Protein AF-A0A565C8Y5-F1 (afdb_monomer)

Sequence (133 aa):
MKLVTYNVNGLKQRVSQFDSLIKLLDSFDADIICFQETKLRRQELTADLTIADGYESFFSCTRTCEKGRTGYSGVATFCRVKSATSSCEIALPVAAEEGFTGLVTSNSRGVKIRSYDHNKWYQSYVRILNLRW

Mean predicted aligned error: 11.8 Å

Structure (mmCIF, N/CA/C/O backbone):
data_AF-A0A565C8Y5-F1
#
_entry.id   AF-A0A565C8Y5-F1
#
loop_
_atom_site.group_PDB
_atom_site.id
_atom_site.type_symbol
_atom_site.label_atom_id
_atom_site.label_alt_id
_atom_site.label_comp_id
_atom_site.label_asym_id
_atom_site.label_entity_id
_atom_site.label_seq_id
_atom_site.pdbx_PDB_ins_code
_atom_site.Cartn_x
_atom_site.Cartn_y
_atom_site.Cartn_z
_atom_site.occupancy
_atom_site.B_iso_or_equiv
_atom_site.auth_seq_id
_atom_site.auth_comp_id
_atom_site.auth_asym_id
_atom_site.auth_atom_id
_atom_site.pdbx_PDB_model_num
ATOM 1 N N . MET A 1 1 ? -16.989 -0.467 7.040 1.00 81.12 1 MET A N 1
ATOM 2 C CA . MET A 1 1 ? -15.946 -0.785 6.048 1.00 81.12 1 MET A CA 1
ATOM 3 C C . MET A 1 1 ? -15.690 0.419 5.144 1.00 81.12 1 MET A C 1
ATOM 5 O O . MET A 1 1 ? -16.627 0.896 4.513 1.00 81.12 1 MET A O 1
ATOM 9 N N . LYS A 1 2 ? -14.451 0.916 5.097 1.00 89.75 2 LYS A N 1
ATOM 10 C CA . LYS A 1 2 ? -13.979 2.029 4.259 1.00 89.75 2 LYS A CA 1
ATOM 11 C C . LYS A 1 2 ? -12.860 1.549 3.334 1.00 89.75 2 LYS A C 1
ATOM 13 O O . LYS A 1 2 ? -11.902 0.933 3.799 1.00 89.75 2 LYS A O 1
ATOM 18 N N . LEU A 1 3 ? -12.971 1.858 2.043 1.00 93.12 3 LEU A N 1
ATOM 19 C CA . LEU A 1 3 ? -11.973 1.519 1.029 1.00 93.12 3 LEU A CA 1
ATOM 20 C C . LEU A 1 3 ? -11.438 2.789 0.371 1.00 93.12 3 LEU A C 1
ATOM 22 O O . LEU A 1 3 ? -12.210 3.634 -0.079 1.00 93.12 3 LEU A O 1
ATOM 26 N N . VAL A 1 4 ? -10.116 2.894 0.293 1.00 96.50 4 VAL A N 1
ATOM 27 C CA . VAL A 1 4 ? -9.409 3.992 -0.365 1.00 96.50 4 VAL A CA 1
ATOM 28 C C . VAL A 1 4 ? -8.604 3.438 -1.526 1.00 96.50 4 VAL A C 1
ATOM 30 O O . VAL A 1 4 ? -7.911 2.432 -1.402 1.00 96.50 4 VAL A O 1
ATOM 33 N N . THR A 1 5 ? -8.676 4.119 -2.664 1.00 96.56 5 THR A N 1
ATOM 34 C CA . THR A 1 5 ? -7.815 3.862 -3.816 1.00 96.56 5 THR A CA 1
ATOM 35 C C . THR A 1 5 ? -7.067 5.134 -4.163 1.00 96.56 5 THR A C 1
ATOM 37 O O . THR A 1 5 ? -7.666 6.207 -4.227 1.00 96.56 5 THR A O 1
ATOM 40 N N . TYR A 1 6 ? -5.758 5.032 -4.366 1.00 96.56 6 TYR A N 1
ATOM 41 C CA . TYR A 1 6 ? -4.921 6.197 -4.573 1.00 96.56 6 TYR A CA 1
ATOM 42 C C . TYR A 1 6 ? -3.728 5.903 -5.483 1.00 96.56 6 TYR A C 1
ATOM 44 O O . TYR A 1 6 ? -2.822 5.139 -5.151 1.00 96.56 6 TYR A O 1
ATOM 52 N N . ASN A 1 7 ? -3.688 6.576 -6.630 1.00 96.38 7 ASN A N 1
ATOM 53 C CA . ASN A 1 7 ? -2.511 6.583 -7.482 1.00 96.38 7 ASN A CA 1
ATOM 54 C C . ASN A 1 7 ? -1.446 7.510 -6.874 1.00 96.38 7 ASN A C 1
ATOM 56 O O . ASN A 1 7 ? -1.600 8.732 -6.867 1.00 96.38 7 ASN A O 1
ATOM 60 N N . VAL A 1 8 ? -0.373 6.917 -6.348 1.00 95.06 8 VAL A N 1
ATOM 61 C CA . VAL A 1 8 ? 0.661 7.632 -5.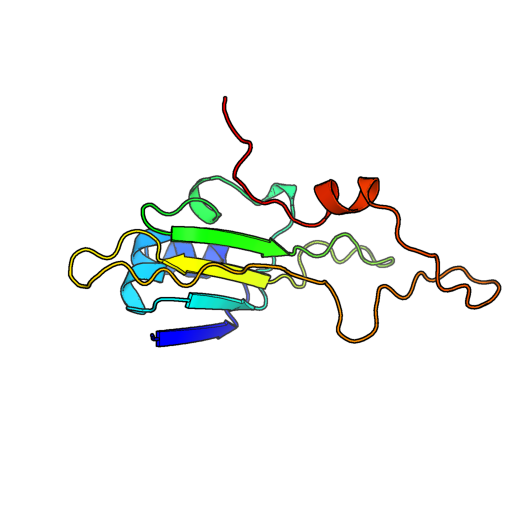587 1.00 95.06 8 VAL A CA 1
ATOM 62 C C . VAL A 1 8 ? 1.765 8.209 -6.467 1.00 95.06 8 VAL A C 1
ATOM 64 O O . VAL A 1 8 ? 2.519 9.051 -5.982 1.00 95.06 8 VAL A O 1
ATOM 67 N N . ASN A 1 9 ? 1.870 7.774 -7.731 1.00 93.94 9 ASN A N 1
ATOM 68 C CA . ASN A 1 9 ? 2.944 8.155 -8.655 1.00 93.94 9 ASN A CA 1
ATOM 69 C C . ASN A 1 9 ? 4.356 8.014 -8.029 1.00 93.94 9 ASN A C 1
ATOM 71 O O . ASN A 1 9 ? 5.232 8.854 -8.222 1.00 93.94 9 ASN A O 1
ATOM 75 N N . GLY A 1 10 ? 4.581 6.942 -7.266 1.00 93.19 10 GLY A N 1
ATOM 76 C CA . GLY A 1 10 ? 5.800 6.689 -6.496 1.00 93.19 10 GLY A CA 1
ATOM 77 C C . GLY A 1 10 ? 5.546 6.596 -4.990 1.00 93.19 10 GLY A C 1
ATOM 78 O O . GLY A 1 10 ? 5.446 7.606 -4.293 1.00 93.19 10 GLY A O 1
ATOM 79 N N . LEU A 1 11 ? 5.517 5.369 -4.456 1.00 93.69 11 LEU A N 1
ATOM 80 C CA . LEU A 1 11 ? 5.194 5.131 -3.044 1.00 93.69 11 LEU A CA 1
ATOM 81 C C . LEU A 1 11 ? 6.270 5.683 -2.097 1.00 93.69 11 LEU A C 1
ATOM 83 O O . LEU A 1 11 ? 5.932 6.327 -1.110 1.00 93.69 11 LEU A O 1
ATOM 87 N N . LYS A 1 12 ? 7.557 5.507 -2.426 1.00 93.12 12 LYS A N 1
ATOM 88 C CA . LYS A 1 12 ? 8.691 6.022 -1.628 1.00 93.12 12 LYS A CA 1
ATOM 89 C C . LYS A 1 12 ? 8.578 7.516 -1.342 1.00 93.12 12 LYS A C 1
ATOM 91 O O . LYS A 1 12 ? 8.729 7.949 -0.204 1.00 93.12 12 LYS A O 1
ATOM 96 N N . GLN A 1 13 ? 8.289 8.298 -2.382 1.00 93.38 13 GLN A N 1
ATOM 97 C CA . GLN A 1 13 ? 8.178 9.747 -2.260 1.00 93.38 13 GLN A CA 1
ATOM 98 C C . GLN A 1 13 ? 6.994 10.136 -1.372 1.00 93.38 13 GLN A C 1
ATOM 100 O O . GLN A 1 13 ? 7.123 11.038 -0.551 1.00 93.38 13 GLN A O 1
ATOM 105 N N . ARG A 1 14 ? 5.856 9.440 -1.501 1.00 94.31 14 ARG A N 1
ATOM 106 C CA . ARG A 1 14 ? 4.689 9.689 -0.650 1.00 94.31 14 ARG A CA 1
ATOM 107 C C . ARG A 1 14 ? 4.929 9.300 0.802 1.00 94.31 14 ARG A C 1
ATOM 109 O O . ARG A 1 14 ? 4.605 10.093 1.672 1.00 94.31 14 ARG A O 1
ATOM 116 N N . VAL A 1 15 ? 5.552 8.157 1.072 1.00 94.62 15 VAL A N 1
ATOM 117 C CA . VAL A 1 15 ? 5.910 7.760 2.444 1.00 94.62 15 VAL A CA 1
ATOM 118 C C . VAL A 1 15 ? 6.825 8.800 3.094 1.00 94.62 15 VAL A C 1
ATOM 120 O O . VAL A 1 15 ? 6.566 9.220 4.216 1.00 94.62 15 VAL A O 1
ATOM 123 N N . SER A 1 16 ? 7.824 9.304 2.362 1.00 93.56 16 SER A N 1
ATOM 124 C CA . SER A 1 16 ? 8.718 10.355 2.863 1.00 93.56 16 SER A CA 1
ATOM 125 C C . SER A 1 16 ? 8.005 11.674 3.186 1.00 93.56 16 SER A C 1
ATOM 127 O O . SER A 1 16 ? 8.477 12.400 4.052 1.00 93.56 16 SER A O 1
ATOM 129 N N . GLN A 1 17 ? 6.901 12.009 2.509 1.00 94.50 17 GLN A N 1
ATOM 130 C CA . GLN A 1 17 ? 6.121 13.224 2.797 1.00 94.50 17 GLN A CA 1
ATOM 131 C C . GLN A 1 17 ? 5.302 13.121 4.089 1.00 94.50 17 GLN A C 1
ATOM 133 O O . GLN A 1 17 ? 4.947 14.145 4.660 1.00 94.50 17 GLN A O 1
ATOM 138 N N . PHE A 1 18 ? 4.991 11.900 4.527 1.00 92.94 18 PHE A N 1
ATOM 139 C CA . PHE A 1 18 ? 4.235 11.613 5.749 1.00 92.94 18 PHE A CA 1
ATOM 140 C C . PHE A 1 18 ? 5.148 11.143 6.895 1.00 92.94 18 PHE A C 1
ATOM 142 O O . PHE A 1 18 ? 4.659 10.635 7.900 1.00 92.94 18 PHE A O 1
ATOM 149 N N . ASP A 1 19 ? 6.469 11.285 6.743 1.00 93.25 19 ASP A N 1
ATOM 150 C CA . ASP A 1 19 ? 7.552 10.735 7.574 1.00 93.25 19 ASP A CA 1
ATOM 151 C C . ASP A 1 19 ? 7.636 9.201 7.635 1.00 93.25 19 ASP A C 1
ATOM 153 O O . ASP A 1 19 ? 8.731 8.650 7.726 1.00 93.25 19 ASP A O 1
ATOM 157 N N . SER A 1 20 ? 6.506 8.490 7.630 1.00 94.56 20 SER A N 1
ATOM 158 C CA . SER A 1 20 ? 6.465 7.033 7.735 1.00 94.56 20 SER A CA 1
ATOM 159 C C . SER A 1 20 ? 5.241 6.426 7.054 1.00 94.56 20 SER A C 1
ATOM 161 O O . SER A 1 20 ? 4.211 7.074 6.854 1.00 94.56 20 SER A O 1
ATOM 163 N N . LEU A 1 21 ? 5.348 5.137 6.714 1.00 94.81 21 LEU A N 1
ATOM 164 C CA . LEU A 1 21 ? 4.265 4.395 6.075 1.00 94.81 21 LEU A CA 1
ATOM 165 C C . LEU A 1 21 ? 3.027 4.326 6.973 1.00 94.81 21 LEU A C 1
ATOM 167 O O . LEU A 1 21 ? 1.921 4.538 6.493 1.00 94.81 21 LEU A O 1
ATOM 171 N N . ILE A 1 22 ? 3.207 4.084 8.273 1.00 94.38 22 ILE A N 1
ATOM 172 C CA . ILE A 1 22 ? 2.087 3.988 9.215 1.00 94.38 22 ILE A CA 1
ATOM 173 C C . ILE A 1 22 ? 1.302 5.302 9.305 1.00 94.38 22 ILE A C 1
ATOM 175 O O . ILE A 1 22 ? 0.083 5.286 9.190 1.00 94.38 22 ILE A O 1
ATOM 179 N N . LYS A 1 23 ? 1.989 6.452 9.376 1.00 95.00 23 LYS A N 1
ATOM 180 C CA . LYS A 1 23 ? 1.338 7.772 9.383 1.00 95.00 23 LYS A CA 1
ATOM 181 C C . LYS A 1 23 ? 0.559 8.030 8.093 1.00 95.00 23 LYS A C 1
ATOM 183 O O . LYS A 1 23 ? -0.534 8.588 8.144 1.00 95.00 23 LYS A O 1
ATOM 188 N N . LEU A 1 24 ? 1.106 7.619 6.945 1.00 96.12 24 LEU A N 1
ATOM 189 C CA . LEU A 1 24 ? 0.402 7.693 5.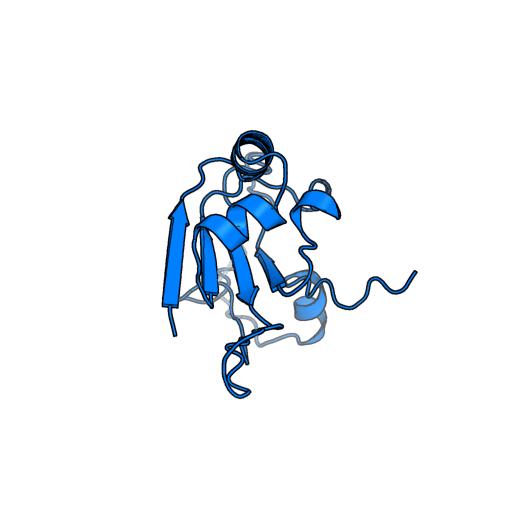665 1.00 96.12 24 LEU A CA 1
ATOM 190 C C . LEU A 1 24 ? -0.887 6.858 5.698 1.00 96.12 24 LEU A C 1
ATOM 192 O O . LEU A 1 24 ? -1.939 7.371 5.329 1.00 96.12 24 LEU A O 1
ATOM 196 N N . LEU A 1 25 ? -0.821 5.601 6.143 1.00 94.88 25 LEU A N 1
ATOM 197 C CA . LEU A 1 25 ? -1.985 4.708 6.189 1.00 94.88 25 LEU A CA 1
ATOM 198 C C . LEU A 1 25 ? -3.053 5.204 7.174 1.00 94.88 25 LEU A C 1
ATOM 200 O O . LEU A 1 25 ? -4.222 5.302 6.803 1.00 94.88 25 LEU A O 1
ATOM 204 N N . ASP A 1 26 ? -2.649 5.601 8.380 1.00 93.69 26 ASP A N 1
ATOM 205 C CA . ASP A 1 26 ? -3.562 6.084 9.420 1.00 93.69 26 ASP A CA 1
ATOM 206 C C . ASP A 1 26 ? -4.255 7.394 9.031 1.00 93.69 26 ASP A C 1
ATOM 208 O O . ASP A 1 26 ? -5.405 7.617 9.407 1.00 93.69 26 ASP A O 1
ATOM 212 N N . SER A 1 27 ? -3.609 8.234 8.210 1.00 94.88 27 SER A N 1
ATOM 213 C CA . SER A 1 27 ? -4.216 9.476 7.710 1.00 94.88 27 SER A CA 1
ATOM 214 C C . SER A 1 27 ? -5.469 9.251 6.855 1.00 94.88 27 SER A C 1
ATOM 216 O O . SER A 1 27 ? -6.304 10.149 6.746 1.00 94.88 27 SER A O 1
ATOM 218 N N . PHE A 1 28 ? -5.621 8.063 6.262 1.00 94.00 28 PHE A N 1
ATOM 219 C CA . PHE A 1 28 ? -6.788 7.722 5.451 1.00 94.00 28 PHE A CA 1
ATOM 220 C C . PHE A 1 28 ? -7.978 7.222 6.277 1.00 94.00 28 PHE A C 1
ATOM 222 O O . PHE A 1 28 ? -9.091 7.218 5.751 1.00 94.00 28 PHE A O 1
ATOM 229 N N . ASP A 1 29 ? -7.756 6.781 7.524 1.00 91.94 29 ASP A N 1
ATOM 230 C CA . ASP A 1 29 ? -8.750 6.096 8.366 1.00 91.94 29 ASP A CA 1
ATOM 231 C C . ASP A 1 29 ? -9.605 5.089 7.565 1.00 91.94 29 ASP A C 1
ATOM 233 O O . ASP A 1 29 ? -10.833 5.191 7.472 1.00 91.94 29 ASP A O 1
ATOM 237 N N . ALA A 1 30 ? -8.938 4.133 6.917 1.00 91.62 30 ALA A N 1
ATOM 238 C CA . ALA A 1 30 ? -9.568 3.165 6.026 1.00 91.62 30 ALA A CA 1
ATOM 239 C C . ALA A 1 30 ? -9.251 1.720 6.428 1.00 91.62 30 ALA A C 1
ATOM 241 O O . ALA A 1 30 ? -8.219 1.432 7.030 1.00 91.62 30 ALA A O 1
ATOM 242 N N . ASP A 1 31 ? -10.151 0.800 6.075 1.00 90.19 31 ASP A N 1
ATOM 243 C CA . ASP A 1 31 ? -9.971 -0.634 6.319 1.00 90.19 31 ASP A CA 1
ATOM 244 C C . ASP A 1 31 ? -9.121 -1.284 5.226 1.00 90.19 31 ASP A C 1
ATOM 246 O O . ASP A 1 31 ? -8.319 -2.172 5.507 1.00 90.19 31 ASP A O 1
ATOM 250 N N . ILE A 1 32 ? -9.286 -0.834 3.979 1.00 92.50 32 ILE A N 1
ATOM 251 C CA . ILE A 1 32 ? -8.508 -1.291 2.827 1.00 92.50 32 ILE A CA 1
ATOM 252 C C . ILE A 1 32 ? -7.983 -0.071 2.077 1.00 92.50 32 ILE A C 1
ATOM 254 O O . ILE A 1 32 ? -8.755 0.806 1.687 1.00 92.50 32 ILE A O 1
ATOM 258 N N . ILE A 1 33 ? -6.676 -0.034 1.835 1.00 95.88 33 ILE A N 1
ATOM 259 C CA . ILE A 1 33 ? -5.998 1.037 1.106 1.00 95.88 33 ILE A CA 1
ATOM 260 C C . ILE A 1 33 ? -5.260 0.422 -0.079 1.00 95.88 33 ILE A C 1
ATOM 262 O O . ILE A 1 33 ? -4.371 -0.405 0.094 1.00 95.88 33 ILE A O 1
ATOM 266 N N . CYS A 1 34 ? -5.612 0.838 -1.290 1.00 95.88 34 CYS A N 1
ATOM 267 C CA . CYS A 1 34 ? -5.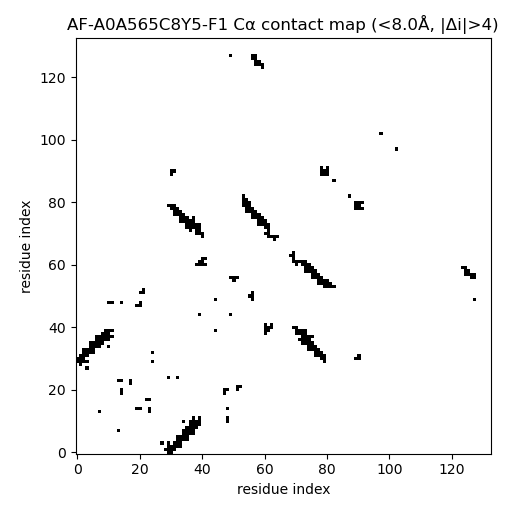014 0.372 -2.535 1.00 95.88 34 CYS A CA 1
ATOM 268 C C . CYS A 1 34 ? -4.200 1.495 -3.182 1.00 95.88 34 CYS A C 1
ATOM 270 O O . CYS A 1 34 ? -4.764 2.495 -3.622 1.00 95.88 34 CYS A O 1
ATOM 272 N N . PHE A 1 35 ? -2.889 1.312 -3.302 1.00 96.00 35 PHE A N 1
ATOM 273 C CA . PHE A 1 35 ? -2.004 2.205 -4.037 1.00 96.00 35 PHE A CA 1
ATOM 274 C C . PHE A 1 35 ? -1.739 1.716 -5.460 1.00 96.00 35 PHE A C 1
ATOM 276 O O . PHE A 1 35 ? -1.435 0.541 -5.680 1.00 96.00 35 PHE A O 1
ATOM 283 N N . GLN A 1 36 ? -1.783 2.641 -6.422 1.00 94.12 36 GLN A N 1
ATOM 284 C CA . GLN A 1 36 ? -1.367 2.418 -7.811 1.00 94.12 36 GLN A CA 1
ATOM 285 C C . GLN A 1 36 ? -0.144 3.256 -8.172 1.00 94.12 36 GLN A C 1
ATOM 287 O O . GLN A 1 36 ? 0.120 4.284 -7.553 1.00 94.12 36 GLN A O 1
ATOM 292 N N . GLU A 1 37 ? 0.592 2.805 -9.189 1.00 93.31 37 GLU A N 1
ATOM 293 C CA . GLU A 1 37 ? 1.871 3.389 -9.603 1.00 93.31 37 GLU A CA 1
ATOM 294 C C . GLU A 1 37 ? 2.851 3.515 -8.437 1.00 93.31 37 GLU A C 1
ATOM 296 O O . GLU A 1 37 ? 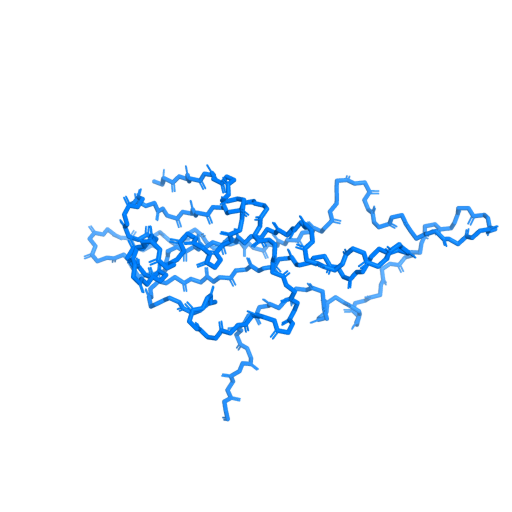3.452 4.563 -8.201 1.00 93.31 37 GLU A O 1
ATOM 301 N N . THR A 1 38 ? 3.038 2.427 -7.691 1.00 92.44 38 THR A N 1
ATOM 302 C CA . THR A 1 38 ? 3.997 2.415 -6.578 1.00 92.44 38 THR A CA 1
ATOM 303 C C . THR A 1 38 ? 5.426 2.652 -7.057 1.00 92.44 38 THR A C 1
ATOM 305 O O . THR A 1 38 ? 6.225 3.220 -6.311 1.00 92.44 38 THR A O 1
ATOM 308 N N . LYS A 1 39 ? 5.731 2.261 -8.305 1.00 91.19 39 LYS A N 1
ATOM 309 C CA . LYS A 1 39 ? 7.042 2.401 -8.961 1.00 91.19 39 LYS A CA 1
ATOM 310 C C . LYS A 1 39 ? 8.170 1.706 -8.200 1.00 91.19 39 LYS A C 1
ATOM 312 O O . LYS A 1 39 ? 9.331 2.083 -8.305 1.00 91.19 39 LYS A O 1
ATOM 317 N N . LEU A 1 40 ? 7.817 0.663 -7.448 1.00 87.31 40 LEU A N 1
ATOM 318 C CA . LEU A 1 40 ? 8.755 -0.148 -6.681 1.00 87.31 40 LEU A CA 1
ATOM 319 C C . LEU A 1 40 ? 9.209 -1.364 -7.483 1.00 87.31 40 LEU A C 1
ATOM 321 O O . LEU A 1 40 ? 8.401 -2.088 -8.074 1.00 87.31 40 LEU A O 1
ATOM 325 N N . ARG A 1 41 ? 10.514 -1.626 -7.455 1.00 84.19 41 ARG A N 1
ATOM 326 C CA . ARG A 1 41 ? 11.096 -2.908 -7.867 1.00 84.19 41 ARG A CA 1
ATOM 327 C C . ARG A 1 41 ? 11.070 -3.889 -6.698 1.00 84.19 41 ARG A C 1
ATOM 329 O O . ARG A 1 41 ? 11.061 -3.484 -5.541 1.00 84.19 41 ARG A O 1
ATOM 336 N N . ARG A 1 42 ? 11.141 -5.194 -6.985 1.00 81.62 42 ARG A N 1
ATOM 337 C CA . ARG A 1 42 ? 11.158 -6.237 -5.939 1.00 81.62 42 ARG A CA 1
ATOM 338 C C . ARG A 1 42 ? 12.320 -6.050 -4.951 1.00 81.62 42 ARG A C 1
ATOM 340 O O . ARG A 1 42 ? 12.148 -6.292 -3.768 1.00 81.62 42 ARG A O 1
ATOM 347 N N . GLN A 1 43 ? 13.472 -5.581 -5.427 1.00 82.81 43 GLN A N 1
ATOM 348 C CA . GLN A 1 43 ? 14.651 -5.289 -4.603 1.00 82.81 43 GLN A CA 1
ATOM 349 C C . GLN A 1 43 ? 14.473 -4.058 -3.700 1.00 82.81 43 GLN A C 1
ATOM 351 O O . GLN A 1 43 ? 15.250 -3.857 -2.778 1.00 82.81 43 GLN A O 1
ATOM 356 N N . GLU A 1 44 ? 13.476 -3.220 -3.980 1.00 84.56 44 GLU A N 1
ATOM 357 C CA . GLU A 1 44 ? 13.188 -1.991 -3.240 1.00 84.56 44 GLU A CA 1
ATOM 358 C C . GLU A 1 44 ? 12.070 -2.168 -2.206 1.00 84.56 44 GLU A C 1
ATOM 360 O O . GLU A 1 44 ? 11.680 -1.193 -1.569 1.00 84.56 44 GLU A O 1
ATOM 365 N N . LEU A 1 45 ? 11.542 -3.387 -2.054 1.00 85.06 45 LEU A N 1
ATOM 366 C CA . LEU A 1 45 ? 10.548 -3.748 -1.044 1.00 85.06 45 LEU A CA 1
ATOM 367 C C . LEU A 1 45 ? 11.226 -3.921 0.319 1.00 85.06 45 LEU A C 1
ATOM 369 O O . LEU A 1 45 ? 11.431 -5.033 0.800 1.00 85.06 45 LEU A O 1
ATOM 373 N N . THR A 1 46 ? 11.621 -2.805 0.914 1.00 88.75 46 THR A N 1
ATOM 374 C CA . THR A 1 46 ? 12.232 -2.747 2.241 1.00 88.75 46 THR A CA 1
ATOM 375 C C . THR A 1 46 ? 11.167 -2.743 3.344 1.00 88.75 46 THR A C 1
ATOM 377 O O . THR A 1 46 ? 9.989 -2.467 3.095 1.00 88.75 46 THR A O 1
ATOM 380 N N . ALA A 1 47 ? 11.555 -3.095 4.575 1.00 87.12 47 ALA A N 1
ATOM 381 C CA . ALA A 1 47 ? 10.628 -3.246 5.703 1.00 87.12 47 ALA A CA 1
ATOM 382 C C . ALA A 1 47 ? 9.846 -1.957 6.016 1.00 87.12 47 ALA A C 1
ATOM 384 O O . ALA A 1 47 ? 8.653 -2.013 6.279 1.00 87.12 47 ALA A O 1
ATOM 385 N N . ASP A 1 48 ? 10.480 -0.794 5.895 1.00 88.44 48 ASP A N 1
ATOM 386 C CA . ASP A 1 48 ? 9.888 0.539 6.078 1.00 88.44 48 ASP A CA 1
ATOM 387 C C . ASP A 1 48 ? 8.779 0.882 5.067 1.00 88.44 48 ASP A C 1
ATOM 389 O O . ASP A 1 48 ? 7.912 1.705 5.354 1.00 88.44 48 ASP A O 1
ATOM 393 N N . LEU A 1 49 ? 8.785 0.244 3.893 1.00 89.88 49 LEU A N 1
ATOM 394 C CA . LEU A 1 49 ? 7.790 0.450 2.834 1.00 89.88 49 LEU A CA 1
ATOM 395 C C . LEU A 1 49 ? 6.739 -0.656 2.766 1.00 89.88 49 LEU A C 1
ATOM 397 O O . LEU A 1 49 ? 5.753 -0.513 2.044 1.00 89.88 49 LEU A O 1
ATOM 401 N N . THR A 1 50 ? 6.956 -1.759 3.479 1.00 88.50 50 THR A N 1
ATOM 402 C CA . THR A 1 50 ? 6.136 -2.968 3.364 1.00 88.50 50 THR A CA 1
ATOM 403 C C . THR A 1 50 ? 5.469 -3.371 4.667 1.00 88.50 50 THR A C 1
ATOM 405 O O . THR A 1 50 ? 4.374 -3.926 4.628 1.00 88.50 50 THR A O 1
ATOM 408 N N . ILE A 1 51 ? 6.080 -3.078 5.810 1.00 89.19 51 ILE A N 1
ATOM 409 C CA . ILE A 1 51 ? 5.589 -3.462 7.129 1.00 89.19 51 ILE A CA 1
ATOM 410 C C . ILE A 1 51 ? 5.038 -2.215 7.818 1.00 89.19 51 ILE A C 1
ATOM 412 O O . ILE A 1 51 ? 5.755 -1.242 8.046 1.00 89.19 51 ILE A O 1
ATOM 416 N N . ALA A 1 52 ? 3.757 -2.259 8.170 1.00 89.75 52 ALA A N 1
ATOM 417 C CA . ALA A 1 52 ? 3.096 -1.253 8.990 1.00 89.75 52 ALA A CA 1
ATOM 418 C C . ALA A 1 52 ? 2.346 -1.972 10.114 1.00 89.75 52 ALA A C 1
ATOM 420 O O . ALA A 1 52 ? 1.572 -2.890 9.847 1.00 89.75 52 ALA A O 1
ATOM 421 N N . ASP A 1 53 ? 2.595 -1.594 11.370 1.00 88.69 53 ASP A N 1
ATOM 422 C CA . ASP A 1 53 ? 1.934 -2.260 12.495 1.00 88.69 53 ASP A CA 1
ATOM 423 C C . ASP A 1 53 ? 0.414 -2.083 12.403 1.00 88.69 53 ASP A C 1
ATOM 425 O O . ASP A 1 53 ? -0.088 -1.001 12.115 1.00 88.69 53 ASP A O 1
ATOM 429 N N . GLY A 1 54 ? -0.322 -3.172 12.612 1.00 88.62 54 GLY A N 1
ATOM 430 C CA . GLY A 1 54 ? -1.777 -3.180 12.481 1.00 88.62 54 GLY A CA 1
ATOM 431 C C . GLY A 1 54 ? -2.310 -3.263 11.049 1.00 88.62 54 GLY A C 1
ATOM 432 O O . GLY A 1 54 ? -3.533 -3.298 10.899 1.00 88.62 54 GLY A O 1
ATOM 433 N N . TYR A 1 55 ? -1.450 -3.381 10.029 1.00 90.31 55 TYR A N 1
ATOM 434 C CA . TYR A 1 55 ? -1.845 -3.620 8.638 1.00 90.31 55 TYR A CA 1
ATOM 435 C C . TYR A 1 55 ? -1.144 -4.849 8.043 1.00 90.31 55 TYR A C 1
ATOM 437 O O . TYR A 1 55 ? 0.045 -5.075 8.243 1.00 90.31 55 TYR A O 1
ATOM 445 N N . GLU A 1 56 ? -1.881 -5.614 7.246 1.00 90.38 56 GLU A N 1
ATOM 446 C CA . GLU A 1 56 ? -1.346 -6.642 6.349 1.00 90.38 56 GLU A CA 1
ATOM 447 C C . GLU A 1 56 ? -1.163 -6.048 4.956 1.00 90.38 56 GLU A C 1
ATOM 449 O O . GLU A 1 56 ? -2.043 -5.337 4.468 1.00 90.38 56 GLU A O 1
ATOM 454 N N . SER A 1 57 ? -0.036 -6.330 4.306 1.00 90.75 57 SER A N 1
ATOM 455 C CA . SER A 1 57 ? 0.324 -5.710 3.032 1.00 90.75 57 SER A CA 1
ATOM 456 C C . SER A 1 57 ? 0.529 -6.727 1.908 1.00 90.75 57 SER A C 1
ATOM 458 O O . SER A 1 57 ? 1.041 -7.833 2.093 1.00 90.75 57 SER A O 1
ATOM 460 N N . PHE A 1 58 ? 0.125 -6.337 0.701 1.00 90.06 58 PHE A N 1
ATOM 461 C CA . PHE A 1 58 ? 0.178 -7.154 -0.506 1.00 90.06 58 PHE A CA 1
ATOM 462 C C . PHE A 1 58 ? 0.731 -6.313 -1.650 1.00 90.06 58 PHE A C 1
ATOM 464 O O . PHE A 1 58 ? 0.217 -5.235 -1.928 1.00 90.06 58 PHE A O 1
ATOM 471 N N . PHE A 1 59 ? 1.758 -6.802 -2.342 1.00 88.38 59 PHE A N 1
ATOM 472 C CA . PHE A 1 59 ? 2.420 -6.059 -3.414 1.00 88.38 59 PHE A CA 1
ATOM 473 C C . PHE A 1 59 ? 2.421 -6.848 -4.715 1.00 88.38 59 PHE A C 1
ATOM 475 O O . PHE A 1 59 ? 2.690 -8.049 -4.728 1.00 88.38 59 PHE A O 1
ATOM 482 N N . SER A 1 60 ? 2.213 -6.139 -5.822 1.00 86.19 60 SER A N 1
ATOM 483 C CA . SER A 1 60 ? 2.540 -6.623 -7.158 1.00 86.19 60 SER A CA 1
ATOM 484 C C . SER A 1 60 ? 3.436 -5.602 -7.849 1.00 86.19 60 SER A C 1
ATOM 486 O O . SER A 1 60 ? 3.042 -4.465 -8.117 1.00 86.19 60 SER A O 1
ATOM 488 N N . CYS A 1 61 ? 4.680 -6.003 -8.102 1.00 83.50 61 CYS A N 1
ATOM 489 C CA . CYS A 1 61 ? 5.691 -5.186 -8.765 1.00 83.50 61 CYS A CA 1
ATOM 490 C C . CYS A 1 61 ? 5.841 -5.609 -10.226 1.00 83.50 61 CYS A C 1
ATOM 492 O O . CYS A 1 61 ? 5.739 -6.790 -10.564 1.00 83.50 61 CYS A O 1
ATOM 494 N N . THR A 1 62 ? 6.196 -4.662 -11.099 1.00 74.56 62 THR A N 1
ATOM 495 C CA . THR A 1 62 ? 6.539 -4.985 -12.489 1.00 74.56 62 THR A CA 1
ATOM 496 C C . THR A 1 62 ? 7.727 -5.949 -12.526 1.00 74.56 62 THR A C 1
ATOM 498 O O . THR A 1 62 ? 8.809 -5.619 -12.040 1.00 74.56 62 THR A O 1
ATOM 501 N N . ARG A 1 63 ? 7.535 -7.136 -13.114 1.00 66.94 63 ARG A N 1
ATOM 502 C CA . ARG A 1 63 ? 8.549 -8.204 -13.133 1.00 66.94 63 ARG A CA 1
ATOM 503 C C . ARG A 1 63 ? 9.745 -7.823 -13.998 1.00 66.94 63 ARG A C 1
ATOM 505 O O . ARG A 1 63 ? 10.878 -7.860 -13.533 1.00 66.94 63 ARG A O 1
ATOM 512 N N . THR A 1 64 ? 9.487 -7.441 -15.242 1.00 58.25 64 THR A N 1
ATOM 513 C CA . THR A 1 64 ? 10.403 -6.832 -16.219 1.00 58.25 64 THR A CA 1
ATOM 514 C C . THR A 1 64 ? 9.573 -6.601 -17.481 1.00 58.25 64 THR A C 1
ATOM 516 O O . THR A 1 64 ? 8.644 -7.361 -17.742 1.00 58.25 64 THR A O 1
ATOM 519 N N . CYS A 1 65 ? 9.882 -5.582 -18.275 1.00 52.16 65 CYS A N 1
ATOM 520 C CA . CYS A 1 65 ? 9.412 -5.523 -19.658 1.00 52.16 65 CYS A CA 1
ATOM 521 C C . CYS A 1 65 ? 10.620 -5.696 -20.581 1.00 52.16 65 CYS A C 1
ATOM 523 O O . CYS A 1 65 ? 11.719 -5.268 -20.226 1.00 52.16 65 CYS A O 1
ATOM 525 N N . GLU A 1 66 ? 10.415 -6.287 -21.760 1.00 51.50 66 GLU A N 1
ATOM 526 C CA . GLU A 1 66 ? 11.442 -6.544 -22.792 1.00 51.50 66 GLU A CA 1
ATOM 527 C C . GLU A 1 66 ? 12.296 -5.308 -23.149 1.00 51.50 66 GLU A C 1
ATOM 529 O O . GLU A 1 66 ? 13.372 -5.434 -23.719 1.00 51.50 66 GLU A O 1
ATOM 534 N N . LYS A 1 67 ? 11.841 -4.103 -22.777 1.00 57.03 67 LYS A N 1
ATOM 535 C CA . LYS A 1 67 ? 12.491 -2.808 -23.024 1.00 57.03 67 LYS A CA 1
ATOM 536 C C . LYS A 1 67 ? 13.204 -2.201 -21.801 1.00 57.03 67 LYS A C 1
ATOM 538 O O . LYS A 1 67 ? 13.475 -1.005 -21.801 1.00 57.03 67 LYS A O 1
ATOM 543 N N . GLY A 1 68 ? 13.446 -2.959 -20.729 1.00 55.94 68 GLY A N 1
ATOM 544 C CA . GLY A 1 68 ? 14.246 -2.496 -19.580 1.00 55.94 68 GLY A CA 1
ATOM 545 C C . GLY A 1 68 ? 13.568 -1.487 -18.637 1.00 55.94 68 GLY A C 1
ATOM 546 O O . GLY A 1 68 ? 14.228 -0.920 -17.770 1.00 55.94 68 GLY A O 1
ATOM 547 N N . ARG A 1 69 ? 12.251 -1.254 -18.741 1.00 56.38 69 ARG A N 1
ATOM 548 C CA . ARG A 1 69 ? 11.514 -0.361 -17.817 1.00 56.38 69 ARG A CA 1
ATOM 549 C C . ARG A 1 69 ? 11.211 -1.100 -16.509 1.00 56.38 69 ARG A C 1
ATOM 551 O O . ARG A 1 69 ? 10.115 -1.617 -16.297 1.00 56.38 69 ARG A O 1
ATOM 558 N N . THR A 1 70 ? 12.209 -1.200 -15.642 1.00 62.72 70 THR A N 1
ATOM 559 C CA . THR A 1 70 ? 12.072 -1.734 -14.280 1.00 62.72 70 THR A CA 1
ATOM 560 C C . THR A 1 70 ? 11.558 -0.645 -13.333 1.00 62.72 70 THR A C 1
ATOM 562 O O . THR A 1 70 ? 12.181 0.414 -13.235 1.00 62.72 70 THR A O 1
ATOM 565 N N . GLY A 1 71 ? 10.455 -0.900 -12.619 1.00 66.62 71 GLY A N 1
ATOM 566 C CA . GLY A 1 71 ? 9.874 0.043 -11.645 1.00 66.62 71 GLY A CA 1
ATOM 567 C C . GLY A 1 71 ? 8.963 1.127 -12.240 1.00 66.62 71 GLY A C 1
ATOM 568 O O . GLY A 1 71 ? 8.806 2.180 -11.642 1.00 66.62 71 GLY A O 1
ATOM 569 N N . TYR A 1 72 ? 8.382 0.916 -13.427 1.00 73.31 72 TYR A N 1
ATOM 570 C CA . TYR A 1 72 ? 7.492 1.910 -14.053 1.00 73.31 72 TYR A CA 1
ATOM 571 C C . TYR A 1 72 ? 6.053 1.886 -13.504 1.00 73.31 72 TYR A C 1
ATOM 573 O O . TYR A 1 72 ? 5.383 2.912 -13.499 1.00 73.31 72 TYR A O 1
ATOM 581 N N . SER A 1 73 ? 5.582 0.723 -13.048 1.00 82.88 73 SER A N 1
ATOM 582 C CA . SER A 1 73 ? 4.219 0.507 -12.549 1.00 82.88 73 SER A CA 1
ATOM 583 C C . SER A 1 73 ? 4.274 -0.138 -11.154 1.00 82.88 73 SER A C 1
ATOM 585 O O . SER A 1 73 ? 5.241 0.053 -10.417 1.00 82.88 73 SER A O 1
ATOM 587 N N . GLY A 1 74 ? 3.248 -0.893 -10.786 1.00 87.94 74 GLY A N 1
ATOM 588 C CA . GLY A 1 74 ? 3.138 -1.620 -9.530 1.00 87.94 74 GLY A CA 1
ATOM 589 C C . GLY A 1 74 ? 1.953 -1.152 -8.697 1.00 87.94 74 GLY A C 1
ATOM 590 O O . GLY A 1 74 ? 1.533 0.006 -8.774 1.00 87.94 74 GLY A O 1
ATOM 591 N N . VAL A 1 75 ? 1.425 -2.076 -7.904 1.00 91.44 75 VAL A N 1
ATOM 592 C CA . VAL A 1 75 ? 0.309 -1.855 -6.984 1.00 91.44 75 VAL A CA 1
ATOM 593 C C . VAL A 1 75 ? 0.658 -2.386 -5.599 1.00 91.44 75 VAL A C 1
ATOM 595 O O . VAL A 1 75 ? 1.443 -3.331 -5.467 1.00 91.44 75 VAL A O 1
ATOM 598 N N . ALA A 1 76 ? 0.081 -1.769 -4.576 1.00 93.12 76 ALA A N 1
ATOM 599 C CA . ALA A 1 76 ? 0.161 -2.231 -3.199 1.00 93.12 76 ALA A CA 1
ATOM 600 C C . ALA A 1 76 ? -1.217 -2.144 -2.548 1.00 93.12 76 ALA A C 1
ATOM 602 O O . ALA A 1 76 ? -1.953 -1.195 -2.799 1.00 93.12 76 ALA A O 1
ATOM 603 N N . THR A 1 77 ? -1.554 -3.102 -1.702 1.00 93.88 77 THR A N 1
ATOM 604 C CA . THR A 1 77 ? -2.795 -3.110 -0.932 1.00 93.88 77 THR A CA 1
ATOM 605 C C . THR A 1 77 ? -2.459 -3.316 0.532 1.00 93.88 77 THR A C 1
ATOM 607 O O . THR A 1 77 ? -1.701 -4.224 0.857 1.00 93.88 77 THR A O 1
ATOM 610 N N . PHE A 1 78 ? -3.027 -2.486 1.399 1.00 93.38 78 PHE A N 1
ATOM 611 C CA . PHE A 1 78 ? -2.914 -2.576 2.848 1.00 93.38 78 PHE A CA 1
ATOM 612 C C . PHE A 1 78 ? -4.296 -2.828 3.443 1.00 93.38 78 PHE A C 1
ATOM 614 O O . PHE A 1 78 ? -5.242 -2.105 3.136 1.00 93.38 78 PHE A O 1
ATOM 621 N N . CYS A 1 79 ? -4.406 -3.845 4.289 1.00 91.69 79 CYS A N 1
ATOM 622 C CA . CYS A 1 79 ? -5.630 -4.244 4.975 1.00 91.69 79 CYS A CA 1
ATOM 623 C C . CYS A 1 79 ? -5.437 -4.075 6.482 1.00 91.69 79 CYS A C 1
ATOM 625 O O . CYS A 1 79 ? -4.527 -4.670 7.055 1.00 91.69 79 CYS A O 1
ATOM 627 N N . ARG A 1 80 ? -6.289 -3.286 7.134 1.00 90.19 80 ARG A N 1
ATOM 628 C CA . ARG A 1 80 ? -6.250 -3.066 8.584 1.00 90.19 80 ARG A CA 1
ATOM 629 C C . ARG A 1 80 ? -6.644 -4.351 9.322 1.00 90.19 80 ARG A C 1
ATOM 631 O O . ARG A 1 80 ? -7.706 -4.911 9.063 1.00 90.19 80 ARG A O 1
ATOM 638 N N . VAL A 1 81 ? -5.796 -4.812 10.244 1.00 85.62 81 VAL A N 1
ATOM 639 C CA . VAL A 1 81 ? -6.001 -6.043 11.039 1.00 85.62 81 VAL A CA 1
ATOM 640 C C . VAL A 1 81 ? -6.188 -5.801 12.533 1.00 85.62 81 VAL A C 1
ATOM 642 O O . VAL A 1 81 ? -6.831 -6.606 13.202 1.00 85.62 81 VAL A O 1
ATOM 645 N N . LYS A 1 82 ? -5.675 -4.690 13.072 1.00 71.25 82 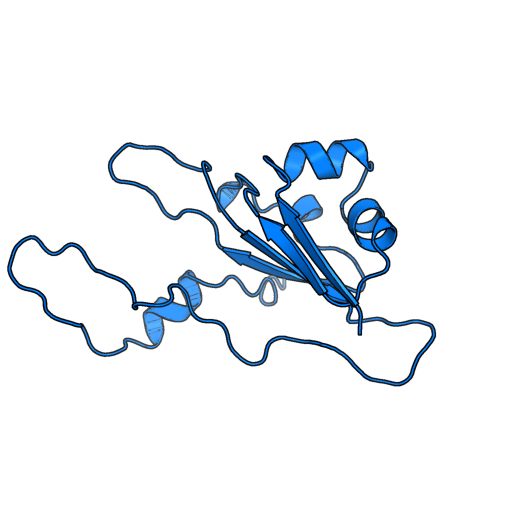LYS A N 1
ATOM 646 C CA . LYS A 1 82 ? -5.898 -4.288 14.468 1.00 71.25 82 LYS A CA 1
ATOM 647 C C . LYS A 1 82 ? -6.841 -3.084 14.490 1.00 71.25 82 LYS A C 1
ATOM 649 O O . LYS A 1 82 ? -6.401 -1.959 14.290 1.00 71.25 82 LYS A O 1
ATOM 654 N N . SER A 1 83 ? -8.136 -3.305 14.718 1.00 59.41 83 SER A N 1
ATOM 655 C CA . SER A 1 83 ? -9.075 -2.213 15.017 1.00 59.41 83 SER A CA 1
ATOM 656 C C . SER A 1 83 ? -9.208 -2.061 16.531 1.00 59.41 83 SER A C 1
ATOM 658 O O . SER A 1 83 ? -9.564 -3.016 17.218 1.00 59.41 83 SER A O 1
ATOM 660 N N . ALA A 1 84 ? -8.907 -0.874 17.063 1.00 52.19 84 ALA A N 1
ATOM 661 C CA . ALA A 1 84 ? -8.963 -0.596 18.501 1.00 52.19 84 ALA A CA 1
ATOM 662 C C . ALA A 1 84 ? -10.394 -0.380 19.036 1.00 52.19 84 ALA A C 1
ATOM 664 O O . ALA A 1 84 ? -10.582 -0.312 20.248 1.00 52.19 84 ALA A O 1
ATOM 665 N N . THR A 1 85 ? -11.401 -0.240 18.166 1.00 50.59 85 THR A N 1
ATOM 666 C CA . THR A 1 85 ? -12.705 0.325 18.569 1.00 50.59 85 THR A CA 1
ATOM 667 C C . THR A 1 85 ? -13.941 -0.356 17.990 1.00 50.59 85 THR A C 1
ATOM 669 O O . THR A 1 85 ? -15.051 0.095 18.266 1.00 50.59 85 THR A O 1
ATOM 672 N N . SER A 1 86 ? -13.837 -1.447 17.228 1.00 46.94 86 SER A N 1
ATOM 673 C CA . SER A 1 86 ? -15.039 -2.165 16.779 1.00 46.94 86 SER A CA 1
ATOM 674 C C . SER A 1 86 ? -14.784 -3.649 16.555 1.00 46.94 86 SER A C 1
ATOM 676 O O . SER A 1 86 ? -13.801 -4.044 15.938 1.00 46.94 86 SER A O 1
ATOM 678 N N . SER A 1 87 ? -15.696 -4.442 17.110 1.00 49.31 87 SER A N 1
ATOM 679 C CA . SER A 1 87 ? -15.918 -5.873 16.909 1.00 49.31 87 SER A CA 1
ATOM 680 C C . SER A 1 87 ? -15.334 -6.448 15.610 1.00 49.31 87 SER A C 1
ATOM 682 O O . SER A 1 87 ? -15.847 -6.156 14.539 1.00 49.31 87 SER A O 1
ATOM 684 N N . CYS A 1 88 ? -14.294 -7.280 15.754 1.00 52.91 88 CYS A N 1
ATOM 685 C CA . CYS A 1 88 ? -13.885 -8.470 14.980 1.00 52.91 88 CYS A CA 1
ATOM 686 C C . CYS A 1 88 ? -13.967 -8.533 13.436 1.00 52.91 88 CYS A C 1
ATOM 688 O O . CYS A 1 88 ? -13.607 -9.571 12.881 1.00 52.91 88 CYS A O 1
ATOM 690 N N . GLU A 1 89 ? -14.378 -7.496 12.716 1.00 63.62 89 GLU A N 1
ATOM 691 C CA . GLU A 1 89 ? -14.503 -7.542 11.258 1.00 63.62 89 GLU A CA 1
ATOM 692 C C . GLU A 1 89 ? -13.199 -7.097 10.592 1.00 63.62 89 GLU A C 1
ATOM 694 O O . GLU A 1 89 ? -12.907 -5.910 10.455 1.00 63.62 89 GLU A O 1
ATOM 699 N N . ILE A 1 90 ? -12.394 -8.081 10.188 1.00 74.19 90 ILE A N 1
ATOM 700 C CA . ILE A 1 90 ? -11.165 -7.876 9.423 1.00 74.19 90 ILE A CA 1
ATOM 701 C C . ILE A 1 90 ? -11.458 -8.151 7.945 1.00 74.19 90 ILE A C 1
ATOM 703 O O . ILE A 1 90 ? -11.916 -9.235 7.584 1.00 74.19 90 ILE A O 1
ATOM 707 N N . ALA A 1 91 ? -11.131 -7.198 7.073 1.00 75.56 91 ALA A N 1
ATOM 708 C CA . ALA A 1 91 ? -11.298 -7.339 5.630 1.00 75.56 91 ALA A CA 1
ATOM 709 C C . ALA A 1 91 ? -9.994 -7.819 4.961 1.00 75.56 91 ALA A C 1
ATOM 711 O O . ALA A 1 91 ? -9.278 -7.045 4.321 1.00 75.56 91 ALA A O 1
ATOM 712 N N . LEU A 1 92 ? -9.667 -9.107 5.138 1.00 83.94 92 LEU A N 1
ATOM 713 C CA . LEU A 1 92 ? -8.527 -9.746 4.468 1.00 83.94 92 LEU A CA 1
ATOM 714 C C . LEU A 1 92 ? -8.940 -10.403 3.142 1.00 83.94 92 LEU A C 1
ATOM 716 O O . LEU A 1 92 ? -9.984 -11.057 3.076 1.00 83.94 92 LEU A O 1
ATOM 720 N N . PRO A 1 93 ? -8.113 -10.295 2.087 1.00 78.81 93 PRO A N 1
ATOM 721 C CA . PRO A 1 93 ?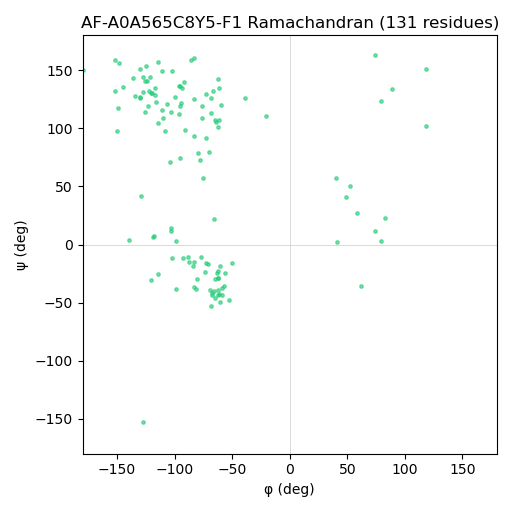 -8.369 -10.981 0.830 1.00 78.81 93 PRO A CA 1
ATOM 722 C C . PRO A 1 93 ? -8.252 -12.504 0.999 1.00 78.81 93 PRO A C 1
ATOM 724 O O . PRO A 1 93 ? -7.271 -13.012 1.549 1.00 78.81 93 PRO A O 1
ATOM 727 N N . VAL A 1 94 ? -9.248 -13.235 0.487 1.00 80.19 94 VAL A N 1
ATOM 728 C CA . VAL A 1 94 ? -9.287 -14.712 0.499 1.00 80.19 94 VAL A CA 1
ATOM 729 C C . VAL A 1 94 ? -8.451 -15.302 -0.641 1.00 80.19 94 VAL A C 1
ATOM 731 O O . VAL A 1 94 ? -7.768 -16.307 -0.459 1.00 80.19 94 VAL A O 1
ATOM 734 N N . ALA A 1 95 ? -8.477 -14.660 -1.809 1.00 75.62 95 ALA A N 1
ATOM 735 C CA . ALA A 1 95 ? -7.726 -15.043 -2.999 1.00 75.62 95 ALA A CA 1
ATOM 736 C C . ALA A 1 95 ? -7.347 -13.793 -3.805 1.00 75.62 95 ALA A C 1
ATOM 738 O O . ALA A 1 95 ? -7.996 -12.752 -3.685 1.00 75.62 95 ALA A O 1
ATOM 739 N N . ALA A 1 96 ? -6.295 -13.894 -4.618 1.00 69.69 96 ALA A N 1
ATOM 740 C CA . ALA A 1 96 ? -5.851 -12.820 -5.496 1.00 69.69 96 ALA A CA 1
ATOM 741 C C . ALA A 1 96 ? -5.295 -13.401 -6.805 1.00 69.69 96 ALA A C 1
ATOM 743 O O . ALA A 1 96 ? -4.528 -14.365 -6.781 1.00 69.69 96 ALA A O 1
ATOM 744 N N . GLU A 1 97 ? -5.680 -12.808 -7.934 1.00 67.44 97 GLU A N 1
ATOM 745 C CA . GLU A 1 97 ? -5.275 -13.224 -9.279 1.00 67.44 97 GLU A CA 1
ATOM 746 C C . GLU A 1 97 ? -4.702 -12.028 -10.051 1.00 67.44 97 GLU A C 1
ATOM 748 O O . GLU A 1 97 ? -5.157 -10.892 -9.903 1.00 67.44 97 GLU A O 1
ATOM 753 N N . GLU A 1 98 ? -3.683 -12.273 -10.880 1.00 60.62 98 GLU A N 1
ATOM 754 C CA . GLU A 1 98 ? -3.083 -11.245 -11.733 1.00 60.62 98 GLU A CA 1
ATOM 755 C C . GLU A 1 98 ? -3.706 -11.290 -13.137 1.00 60.62 98 GLU A C 1
ATOM 757 O O . GLU A 1 98 ? -3.560 -12.275 -13.861 1.00 60.62 98 GLU A O 1
ATOM 762 N N . GLY A 1 99 ? -4.343 -10.185 -13.540 1.00 54.78 99 GLY A N 1
ATOM 763 C CA . GLY A 1 99 ? -4.888 -9.990 -14.885 1.00 54.78 99 GLY A CA 1
ATOM 764 C C . GLY A 1 99 ? -6.325 -10.489 -15.054 1.00 54.78 99 GLY A C 1
ATOM 765 O O . GLY A 1 99 ? -6.666 -11.604 -14.690 1.00 54.78 99 GLY A O 1
ATOM 766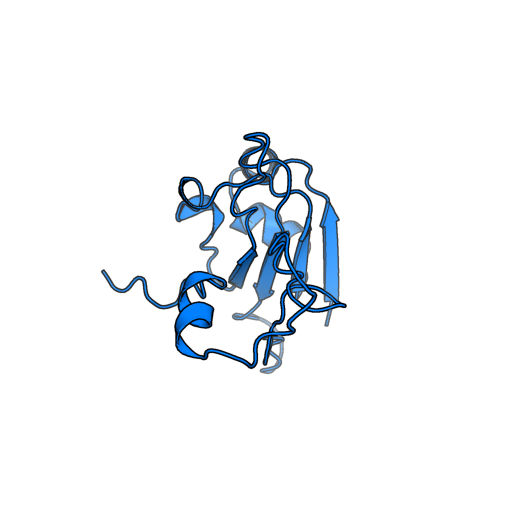 N N . PHE A 1 100 ? -7.167 -9.668 -15.684 1.00 47.59 100 PHE A N 1
ATOM 767 C CA . PHE A 1 100 ? -8.569 -10.014 -15.964 1.00 47.59 100 PHE A CA 1
ATOM 768 C C . PHE A 1 100 ? -8.716 -11.070 -17.082 1.00 47.59 100 PHE A C 1
ATOM 770 O O . PHE A 1 100 ? -9.771 -11.669 -17.250 1.00 47.59 100 PHE A O 1
ATOM 777 N N . THR A 1 101 ? -7.656 -11.291 -17.870 1.00 52.84 101 THR A N 1
ATOM 778 C CA . THR A 1 101 ? -7.646 -12.134 -19.083 1.00 52.84 101 THR A CA 1
ATOM 779 C C . THR A 1 101 ? -6.700 -13.339 -18.991 1.00 52.84 101 THR A C 1
ATOM 781 O O . THR A 1 101 ? -6.470 -14.015 -19.992 1.00 52.84 101 THR A O 1
ATOM 784 N N . GLY A 1 102 ? -6.107 -13.594 -17.820 1.00 53.44 102 GLY A N 1
ATOM 785 C CA . GLY A 1 102 ? -5.013 -14.553 -17.655 1.00 53.44 102 GLY A CA 1
ATOM 786 C C . GLY A 1 102 ? -3.668 -14.056 -18.210 1.00 53.44 102 GLY A C 1
ATOM 787 O O . GLY A 1 102 ? -3.589 -13.103 -18.990 1.00 53.44 102 GLY A O 1
ATOM 788 N N . LEU A 1 103 ? -2.580 -14.706 -17.783 1.00 51.62 103 LEU A N 1
ATOM 789 C CA . LEU A 1 103 ? -1.222 -14.442 -18.269 1.00 51.62 103 LEU A CA 1
ATOM 790 C C . LEU A 1 103 ? -1.124 -14.781 -19.765 1.00 51.62 103 LEU A C 1
ATOM 792 O O . LEU A 1 103 ? -1.023 -15.949 -20.141 1.00 51.62 103 LEU A O 1
ATOM 796 N N . VAL A 1 104 ? -1.085 -13.762 -20.625 1.00 47.91 104 VAL A N 1
ATOM 797 C CA . VAL A 1 104 ? -0.711 -13.937 -22.034 1.00 47.91 104 VAL A CA 1
ATOM 798 C C . VAL A 1 104 ? 0.791 -14.196 -22.083 1.00 47.91 104 VAL A C 1
ATOM 800 O O . VAL A 1 104 ? 1.605 -13.276 -22.119 1.00 47.91 104 VAL A O 1
ATOM 803 N N . THR A 1 105 ? 1.191 -15.465 -22.048 1.00 49.25 105 THR A N 1
ATOM 804 C CA . THR A 1 105 ? 2.574 -15.834 -22.348 1.00 49.25 105 THR A CA 1
ATOM 805 C C . THR A 1 105 ? 2.826 -15.587 -23.834 1.00 49.25 105 THR A C 1
ATOM 807 O O . THR A 1 105 ? 2.252 -16.280 -24.677 1.00 49.25 105 THR A O 1
ATOM 810 N N . SER A 1 106 ? 3.679 -14.617 -24.165 1.00 45.00 106 SER A N 1
ATOM 811 C CA . SER A 1 106 ? 4.180 -14.387 -25.520 1.00 45.00 106 SER A CA 1
ATOM 812 C C . SER A 1 106 ? 5.130 -15.519 -25.912 1.00 45.00 106 SER A C 1
ATOM 814 O O . SER A 1 106 ? 6.347 -15.399 -25.839 1.00 45.00 106 SER A O 1
ATOM 816 N N . ASN A 1 107 ? 4.580 -16.663 -26.314 1.00 41.28 107 ASN A N 1
ATOM 817 C CA . ASN A 1 107 ? 5.362 -17.642 -27.052 1.00 41.28 107 ASN A CA 1
ATOM 818 C C . ASN A 1 107 ? 5.085 -17.406 -28.536 1.00 41.28 107 ASN A C 1
ATOM 820 O O . ASN A 1 107 ? 3.965 -17.616 -28.996 1.00 41.28 107 ASN A O 1
ATOM 824 N N . SER A 1 108 ? 6.091 -16.952 -29.284 1.00 48.91 108 SER A N 1
ATOM 825 C CA . SER A 1 108 ? 5.992 -16.524 -30.689 1.00 48.91 108 SER A CA 1
ATOM 826 C C . SER A 1 108 ? 5.635 -17.634 -31.693 1.00 48.91 108 SER A C 1
ATOM 828 O O . SER A 1 108 ? 5.927 -17.499 -32.877 1.00 48.91 108 SER A O 1
ATOM 830 N N . ARG A 1 109 ? 5.016 -18.741 -31.263 1.00 48.38 109 ARG A N 1
ATOM 831 C CA . ARG A 1 109 ? 4.438 -19.787 -32.118 1.00 48.38 109 ARG A CA 1
ATOM 832 C C . ARG A 1 109 ? 3.244 -20.434 -31.409 1.00 48.38 109 ARG A C 1
ATOM 834 O O . ARG A 1 109 ? 3.424 -21.336 -30.595 1.00 48.38 109 ARG A O 1
ATOM 841 N N . GLY A 1 110 ? 2.040 -19.982 -31.757 1.00 44.66 110 GLY A N 1
ATOM 842 C CA . GLY A 1 110 ? 0.771 -20.607 -31.379 1.00 44.66 110 GLY A CA 1
ATOM 843 C C . GLY A 1 110 ? 0.307 -20.288 -29.956 1.00 44.66 110 GLY A C 1
ATOM 844 O O . GLY A 1 110 ? 0.991 -20.572 -28.974 1.00 44.66 110 GLY A O 1
ATOM 845 N N . VAL A 1 111 ? -0.901 -19.733 -29.850 1.00 44.00 111 VAL A N 1
ATOM 846 C CA . VAL A 1 111 ? -1.607 -19.541 -28.580 1.00 44.00 111 VAL A CA 1
ATOM 847 C C . VAL A 1 111 ? -1.857 -20.917 -27.955 1.00 44.00 111 VAL A C 1
ATOM 849 O O . VAL A 1 111 ? -2.759 -21.645 -28.360 1.00 44.00 111 VAL A O 1
ATOM 852 N N . LYS A 1 112 ? -1.036 -21.294 -26.973 1.00 40.34 112 LYS A N 1
ATOM 853 C CA . LYS A 1 112 ? -1.332 -22.374 -26.028 1.00 40.34 112 LYS A CA 1
ATOM 854 C C . LYS A 1 112 ? -1.569 -21.744 -24.666 1.00 40.34 112 LYS A C 1
ATOM 856 O O . LYS A 1 112 ? -0.627 -21.284 -24.026 1.00 40.34 112 LYS A O 1
ATOM 861 N N . ILE A 1 113 ? -2.822 -21.763 -24.225 1.00 45.00 113 ILE A N 1
ATOM 862 C CA . ILE A 1 113 ? -3.184 -21.520 -22.829 1.00 45.00 113 ILE A CA 1
ATOM 863 C C . ILE A 1 113 ? -2.572 -22.682 -22.036 1.00 45.00 113 ILE A C 1
ATOM 865 O O . ILE A 1 113 ? -3.002 -23.826 -22.179 1.00 45.00 113 ILE A O 1
ATOM 869 N N . ARG A 1 114 ? -1.496 -22.432 -21.280 1.00 41.22 114 ARG A N 1
ATOM 870 C CA . ARG A 1 114 ? -0.942 -23.456 -20.385 1.00 41.22 114 ARG A CA 1
ATOM 871 C C . ARG A 1 114 ? -1.884 -23.628 -19.200 1.00 41.22 114 ARG A C 1
ATOM 873 O O . ARG A 1 114 ? -2.235 -22.655 -18.541 1.00 41.22 114 ARG A O 1
ATOM 880 N N . SER A 1 115 ? -2.238 -24.876 -18.921 1.00 42.41 115 SER A N 1
ATOM 881 C CA . SER A 1 115 ? -2.873 -25.274 -17.673 1.00 42.41 115 SER A CA 1
ATOM 882 C C . SER A 1 115 ? -1.946 -25.003 -16.485 1.00 42.41 115 SER A C 1
ATOM 884 O O . SER A 1 115 ? -0.726 -25.159 -16.567 1.00 42.41 115 SER A O 1
ATOM 886 N N . TYR A 1 116 ? -2.592 -24.581 -15.406 1.00 41.75 116 TYR A N 1
ATOM 887 C CA . TYR A 1 116 ? -2.101 -24.178 -14.093 1.00 41.75 116 TYR A CA 1
ATOM 888 C C . TYR A 1 116 ? -0.925 -25.019 -13.552 1.00 41.75 116 TYR A C 1
ATOM 890 O O . TYR A 1 116 ? -1.030 -26.237 -13.435 1.00 41.75 116 TYR A O 1
ATOM 898 N N . ASP A 1 117 ? 0.177 -24.360 -13.172 1.00 35.78 117 ASP A N 1
ATOM 899 C CA . ASP A 1 117 ? 1.282 -24.955 -12.405 1.00 35.78 117 ASP A CA 1
ATOM 900 C C . ASP A 1 117 ? 1.342 -24.283 -11.028 1.00 35.78 117 ASP A C 1
ATOM 902 O O . ASP A 1 117 ? 1.788 -23.139 -10.901 1.00 35.78 117 ASP A O 1
ATOM 906 N N . HIS A 1 118 ? 0.874 -25.001 -10.005 1.00 38.84 118 HIS A N 1
ATOM 907 C CA . HIS A 1 118 ? 0.780 -24.549 -8.613 1.00 38.84 118 HIS A CA 1
ATOM 908 C C . HIS A 1 118 ? 2.122 -24.074 -8.023 1.00 38.84 118 HIS A C 1
ATOM 910 O O . HIS A 1 118 ? 2.129 -23.229 -7.128 1.00 38.84 118 HIS A O 1
ATOM 916 N N . ASN A 1 119 ? 3.264 -24.544 -8.539 1.00 32.06 119 ASN A N 1
ATOM 917 C CA . ASN A 1 119 ? 4.575 -24.261 -7.946 1.00 32.06 119 ASN A CA 1
ATOM 918 C C . ASN A 1 119 ? 5.179 -22.911 -8.369 1.00 32.06 119 ASN A C 1
ATOM 920 O O . ASN A 1 119 ? 6.091 -22.412 -7.710 1.00 32.06 119 ASN A O 1
ATOM 924 N N . LYS A 1 120 ? 4.662 -22.263 -9.424 1.00 31.84 120 LYS A N 1
ATOM 925 C CA . LYS A 1 120 ? 5.118 -20.920 -9.850 1.00 31.84 120 LYS A CA 1
ATOM 926 C C . LYS A 1 120 ? 4.380 -19.759 -9.171 1.00 31.84 120 LYS A C 1
ATOM 928 O O . LYS A 1 120 ? 4.821 -18.609 -9.269 1.00 31.84 120 LYS A O 1
ATOM 933 N N . TRP A 1 121 ? 3.285 -20.044 -8.465 1.00 35.66 121 TRP A N 1
ATOM 934 C CA . TRP A 1 121 ? 2.451 -19.044 -7.787 1.00 35.66 121 TRP A CA 1
ATOM 935 C C . TRP A 1 121 ? 3.145 -18.405 -6.579 1.00 35.66 121 TRP A C 1
ATOM 937 O O . TRP A 1 121 ? 3.092 -17.183 -6.425 1.00 35.66 121 TRP A O 1
ATOM 947 N N . TYR A 1 122 ? 3.899 -19.189 -5.799 1.00 34.34 122 TYR A N 1
ATOM 948 C CA . TYR A 1 122 ? 4.620 -18.708 -4.609 1.00 34.34 122 TYR A CA 1
ATOM 949 C C . TYR A 1 122 ? 5.665 -17.612 -4.889 1.00 34.34 122 TYR A C 1
ATOM 951 O O . TYR A 1 122 ? 6.057 -16.899 -3.974 1.00 34.34 122 TYR A O 1
ATOM 959 N N . GLN A 1 123 ? 6.114 -17.437 -6.137 1.00 33.03 123 GLN A N 1
ATOM 960 C CA . GLN A 1 123 ? 7.104 -16.407 -6.494 1.00 33.03 123 GLN A CA 1
ATOM 961 C C . GLN A 1 123 ? 6.484 -15.076 -6.956 1.00 33.03 123 GLN A C 1
ATOM 963 O O . GLN A 1 123 ? 7.186 -14.071 -7.117 1.00 33.03 123 GLN A O 1
ATOM 968 N N . SER A 1 124 ? 5.176 -15.064 -7.212 1.00 36.41 124 SER A N 1
ATOM 969 C CA . SER A 1 124 ? 4.477 -13.952 -7.862 1.00 36.41 124 SER A CA 1
ATOM 970 C C . SER A 1 124 ? 3.767 -13.036 -6.868 1.00 36.41 124 SER A C 1
ATOM 972 O O . SER A 1 124 ? 3.837 -11.820 -7.015 1.00 36.41 124 SER A O 1
ATOM 974 N N . TYR A 1 125 ? 3.176 -13.619 -5.825 1.00 39.75 125 TYR A N 1
ATOM 975 C CA . TYR A 1 125 ? 2.670 -12.907 -4.658 1.00 39.75 125 TYR A CA 1
ATOM 976 C C . TYR A 1 125 ? 3.647 -13.101 -3.507 1.00 39.75 125 TYR A C 1
ATOM 978 O O . TYR A 1 125 ? 3.795 -14.208 -2.993 1.00 39.75 125 TYR A O 1
ATOM 986 N N . VAL A 1 126 ? 4.292 -12.022 -3.069 1.00 42.91 126 VAL A N 1
ATOM 987 C CA . VAL A 1 126 ? 4.928 -12.034 -1.754 1.00 42.91 126 VAL A CA 1
ATOM 988 C C . VAL A 1 126 ? 3.826 -11.701 -0.754 1.00 42.91 126 VAL A C 1
ATOM 990 O O . VAL A 1 126 ? 3.545 -10.536 -0.498 1.00 42.91 126 VAL A O 1
ATOM 993 N N . ARG A 1 127 ? 3.182 -12.727 -0.185 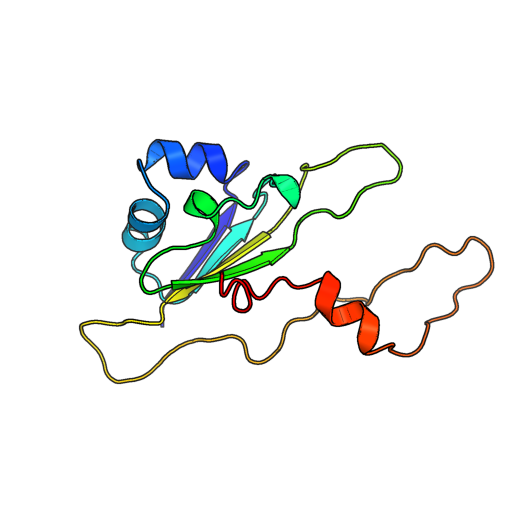1.00 42.03 127 ARG A N 1
ATOM 994 C CA . ARG A 1 127 ? 2.711 -12.596 1.198 1.00 42.03 127 ARG A CA 1
ATOM 995 C C . ARG A 1 127 ? 3.996 -12.374 1.990 1.00 42.03 127 ARG A C 1
ATOM 997 O O . ARG A 1 127 ? 4.788 -13.312 2.102 1.00 42.03 127 ARG A O 1
ATOM 1004 N N . ILE A 1 128 ? 4.258 -11.166 2.486 1.00 42.97 128 ILE A N 1
ATOM 1005 C CA . ILE A 1 128 ? 5.388 -10.921 3.401 1.00 42.97 128 ILE A CA 1
ATOM 1006 C C . ILE A 1 128 ? 4.988 -11.488 4.776 1.00 42.97 128 ILE A C 1
ATOM 1008 O O . ILE A 1 128 ? 4.904 -10.792 5.772 1.00 42.97 128 ILE A O 1
ATOM 1012 N N . LEU A 1 129 ? 4.663 -12.783 4.811 1.00 33.09 129 LEU A N 1
ATOM 1013 C CA . LEU A 1 129 ? 4.319 -13.553 6.005 1.00 33.09 129 LEU A CA 1
ATOM 1014 C C . LEU A 1 129 ? 5.305 -14.710 6.237 1.00 33.09 129 LEU A C 1
ATOM 1016 O O . LEU A 1 129 ? 5.119 -15.492 7.158 1.00 33.09 129 LEU A O 1
ATOM 1020 N N . ASN A 1 130 ? 6.381 -14.803 5.446 1.00 27.11 130 ASN A N 1
ATOM 1021 C CA . ASN A 1 130 ? 7.471 -15.767 5.648 1.00 27.11 130 ASN A CA 1
ATOM 1022 C C . ASN A 1 130 ? 8.858 -15.102 5.644 1.00 27.11 130 ASN A C 1
ATOM 1024 O O . ASN A 1 130 ? 9.814 -15.637 5.092 1.00 27.11 130 ASN A O 1
ATOM 1028 N N . LEU A 1 131 ? 8.980 -13.941 6.289 1.00 28.27 131 LEU A N 1
ATOM 1029 C CA . LEU A 1 131 ? 10.256 -13.505 6.862 1.00 28.27 131 LEU A CA 1
ATOM 1030 C C . LEU A 1 131 ? 10.177 -13.704 8.378 1.00 28.27 131 LEU A C 1
ATOM 1032 O O . LEU A 1 131 ? 10.052 -12.758 9.149 1.00 28.27 131 LEU A O 1
ATOM 1036 N N . ARG A 1 132 ? 10.200 -14.974 8.800 1.00 24.70 132 ARG A N 1
ATOM 1037 C CA . ARG A 1 132 ? 10.835 -15.303 10.076 1.00 24.70 132 ARG A CA 1
ATOM 1038 C C . ARG A 1 132 ? 12.337 -15.248 9.806 1.00 24.70 132 ARG A C 1
ATOM 1040 O O . ARG A 1 132 ? 12.798 -15.941 8.901 1.00 24.70 132 ARG A O 1
ATOM 1047 N N . TRP A 1 133 ? 13.033 -14.365 10.517 1.00 37.12 133 TRP A N 1
ATOM 1048 C CA . TRP A 1 133 ? 14.488 -14.413 10.642 1.00 37.12 133 TRP A CA 1
ATOM 1049 C C . TRP A 1 133 ? 14.920 -15.750 11.244 1.00 37.12 133 TRP A C 1
ATOM 1051 O O . TRP A 1 133 ? 14.153 -16.276 12.089 1.00 37.12 133 TRP A O 1
#

InterPro domains:
  IPR004808 AP endonuclease 1 [PTHR22748] (1-107)
  IPR005135 Endonuclease/exonuclease/phosphatase [PF03372] (4-82)
  IPR036691 Endonuclease/exonuclease/phosphatase superfamily [G3DSA:3.60.10.10] (1-132)
  IPR036691 Endonuclease/exonuclease/phosphatase superfamily [SSF56219] (1-107)

Radius of gyration: 16.63 Å; Cα contacts (8 Å, |Δi|>4): 182; chains: 1; bounding box: 31×38×51 Å

Organism: NCBI:txid586526

Nearest PDB structures (foldseek):
  6wcd-assembly1_A  TM=9.020E-01  e=8.972E-08  Xenopus laevis
  5j8n-assembly1_A  TM=8.290E-01  e=3.753E-06  Methanosarcina mazei Go1
  3g4t-assembly1_A  TM=7.890E-01  e=1.485E-05  Methanothermobacter thermautotrophicus str. Delta H
  2j63-assembly2_B  TM=7.784E-01  e=3.052E-05  Leishmania major
  4f1r-assembly1_A  TM=8.077E-01  e=1.377E-04  Pseudomonas aeruginosa

Foldseek 3Di:
DFEEEEAPLAQVVVCVVLVAPQSSVVVVVGQKYKYKLNLDAPVRPDCRRQDHPQKFKKKAADPADPVGSGSRIIMMMIGGRDDPDDPDDTDDDPDDDPDPVDDPDPPVPDDDPDPDDPVCPPVRIPRVPPPPD

pLDDT: mean 72.26, std 22.52, range [24.7, 96.56]

Solvent-accessible surface area (backbone atoms only — not comparable to full-atom values): 8389 Å² total; per-residue (Å²): 140,40,78,45,77,45,75,53,79,24,41,68,64,54,28,60,75,47,76,32,46,52,55,48,54,60,73,64,73,47,38,31,41,36,38,30,33,30,36,37,36,78,91,66,69,41,63,72,81,57,60,34,92,49,42,48,48,43,51,44,51,46,87,69,46,102,82,72,60,68,24,73,35,27,37,37,38,37,22,40,68,64,69,95,83,60,83,93,80,62,69,71,83,91,75,86,82,74,65,98,81,54,83,80,76,89,55,100,72,68,97,69,87,75,78,87,62,80,81,6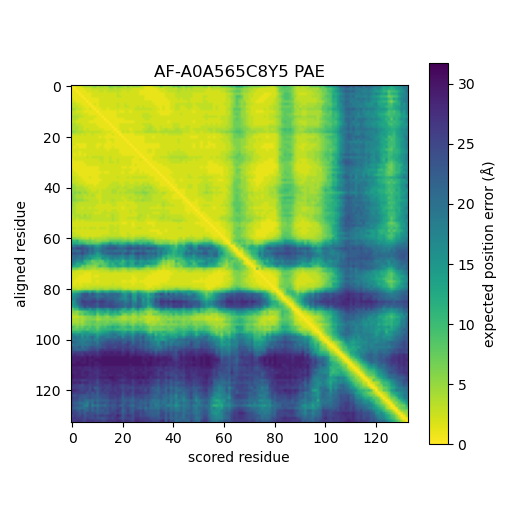3,52,71,79,62,50,55,67,84,80,76,78,75,130

Secondary structure (DSSP, 8-state):
--EEEEE-S-HHHHHHHTSSHHHHHHTT--SEEEEE-----GGG--HHHH-BTTEEEEEE-----TT--TTS--EEEEEE---SSS-S-----S---S-TT------SS--------GGGGGGTSEETT----